Protein AF-A0A822XNV3-F1 (afdb_monomer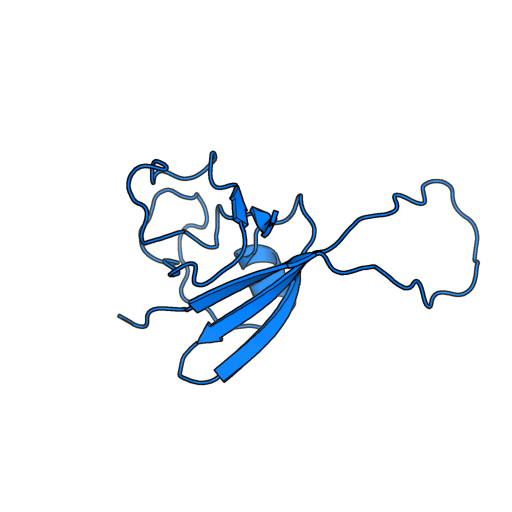_lite)

Secondary structure (DSSP, 8-state):
---EEEEEEE------------S-------EEEEEEETTEEEEEEE-TTS-HHHHHHHTT-----SS-SS-SSSSEEEEEES-EE-TTSSS-TT-TT-EEGGG-EE-

pLDDT: mean 83.67, std 15.58, range [45.75, 96.94]

Organism: Nelumbo nucifera (NCBI:txid4432)

Radius of gyration: 14.73 Å; chains: 1; bounding box: 34×28×43 Å

Sequence (107 aa):
MAMLHLSTSPALAQSTDPPIALPSASSHTSYKVTIVHDGRATTIDVDPNETILAKALDSSLIVPHDYKLGVCMMCPVRLVSGEVDQSEGMLSDNVVVYRLLCASYPR

Foldseek 3Di:
DWAKEKAKDWDPDDDPDDDDDDDDPPVFTWIFMWIATPNDIDTFTHTQPGFQVVRCVVVVHDAFDDPLQLEDPRQKYFYPYADWDQVRHPDDVVVVGIDGSSRTGGD

Structure (mmCIF, N/CA/C/O backbone):
data_AF-A0A822XNV3-F1
#
_entry.id   AF-A0A822XNV3-F1
#
loop_
_atom_site.group_PDB
_atom_site.id
_atom_site.type_symbol
_atom_site.label_atom_id
_atom_site.label_alt_id
_atom_site.label_comp_id
_atom_site.label_asym_id
_atom_site.label_entity_id
_atom_site.label_seq_id
_atom_site.pdbx_PDB_ins_code
_atom_site.Cartn_x
_atom_site.Cartn_y
_atom_site.Cartn_z
_atom_site.occupancy
_atom_site.B_iso_or_equiv
_atom_site.auth_seq_id
_atom_site.auth_comp_id
_atom_site.auth_asym_id
_atom_site.auth_atom_id
_atom_site.pdbx_PDB_model_num
ATOM 1 N N . MET A 1 1 ? 13.508 -9.679 -9.946 1.00 49.62 1 MET A N 1
ATOM 2 C CA . MET A 1 1 ? 12.839 -8.454 -9.463 1.00 49.62 1 MET A CA 1
ATOM 3 C C . MET A 1 1 ? 11.381 -8.832 -9.238 1.00 49.62 1 MET A C 1
ATOM 5 O O . MET A 1 1 ? 10.635 -8.910 -10.205 1.00 49.62 1 MET A O 1
ATOM 9 N N . ALA A 1 2 ? 11.023 -9.259 -8.024 1.00 53.31 2 ALA A N 1
ATOM 10 C CA . ALA A 1 2 ? 9.659 -9.691 -7.718 1.00 53.31 2 ALA A CA 1
ATOM 11 C C . ALA A 1 2 ? 8.779 -8.441 -7.615 1.00 53.31 2 ALA A C 1
ATOM 13 O O . ALA A 1 2 ? 9.039 -7.569 -6.789 1.00 53.31 2 ALA A O 1
ATOM 14 N N . MET A 1 3 ? 7.809 -8.304 -8.517 1.00 63.41 3 MET A N 1
ATOM 15 C CA . MET A 1 3 ? 6.868 -7.188 -8.490 1.00 63.41 3 MET A CA 1
ATOM 16 C C . MET A 1 3 ? 5.683 -7.578 -7.617 1.00 63.41 3 MET A C 1
ATOM 18 O O . MET A 1 3 ? 5.017 -8.575 -7.887 1.00 63.41 3 MET A O 1
ATOM 22 N N . LEU A 1 4 ? 5.436 -6.792 -6.573 1.00 79.56 4 LEU A N 1
ATOM 23 C CA . LEU A 1 4 ? 4.254 -6.948 -5.737 1.00 79.56 4 LEU A CA 1
ATOM 24 C C . LEU A 1 4 ? 3.059 -6.258 -6.382 1.00 79.56 4 LEU A C 1
ATOM 26 O O . LEU A 1 4 ? 3.212 -5.220 -7.030 1.00 79.56 4 LEU A O 1
ATOM 30 N N . HIS A 1 5 ? 1.869 -6.809 -6.171 1.00 87.06 5 HIS A N 1
ATOM 31 C CA . HIS A 1 5 ? 0.617 -6.155 -6.539 1.00 87.06 5 HIS A CA 1
ATOM 32 C C . HIS A 1 5 ? -0.100 -5.647 -5.293 1.00 87.06 5 HIS A C 1
ATOM 34 O O . HIS A 1 5 ? -0.113 -6.335 -4.271 1.00 87.06 5 HIS A O 1
ATOM 40 N N . LEU A 1 6 ? -0.701 -4.463 -5.404 1.00 87.19 6 LEU A N 1
ATOM 41 C CA . LEU A 1 6 ? -1.403 -3.790 -4.317 1.00 87.19 6 LEU A CA 1
ATOM 42 C C . LEU A 1 6 ? -2.841 -3.460 -4.704 1.00 87.19 6 LEU A C 1
ATOM 44 O O . LEU A 1 6 ? -3.072 -2.879 -5.764 1.00 87.19 6 LEU A O 1
ATOM 48 N N . SER A 1 7 ? -3.787 -3.772 -3.825 1.00 87.56 7 SER A N 1
ATOM 49 C CA . SER A 1 7 ? -5.149 -3.240 -3.895 1.00 87.56 7 SER A CA 1
ATOM 50 C C . SER A 1 7 ? -5.562 -2.652 -2.554 1.00 87.56 7 SER A C 1
ATOM 52 O O . SER A 1 7 ? -5.429 -3.339 -1.537 1.00 87.56 7 SER A O 1
ATOM 54 N N . THR A 1 8 ? -6.106 -1.438 -2.555 1.00 88.12 8 THR A N 1
ATOM 55 C CA . THR A 1 8 ? -6.671 -0.787 -1.364 1.00 88.12 8 THR A CA 1
ATOM 56 C C . THR A 1 8 ? -8.190 -0.657 -1.492 1.00 88.12 8 THR A C 1
ATOM 58 O O . THR A 1 8 ? -8.737 -0.469 -2.582 1.00 88.12 8 THR A O 1
ATOM 61 N N . SER A 1 9 ? -8.909 -0.850 -0.388 1.00 87.31 9 SER A N 1
ATOM 62 C CA . SER A 1 9 ? -10.356 -0.626 -0.306 1.00 87.31 9 SER A CA 1
ATOM 63 C C . SER A 1 9 ? -10.739 -0.215 1.116 1.00 87.31 9 SER A C 1
ATOM 65 O O . SER A 1 9 ? -10.162 -0.747 2.067 1.00 87.31 9 SER A O 1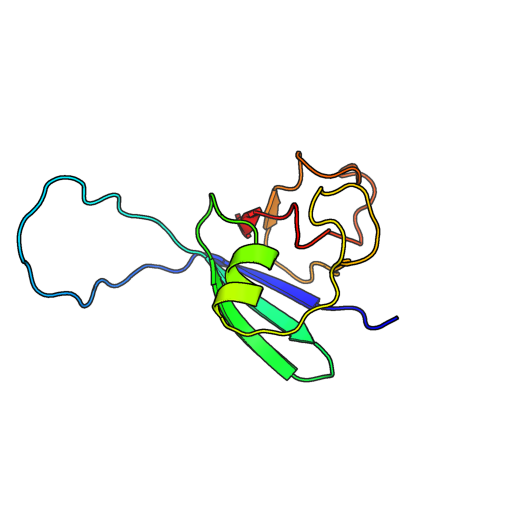
ATOM 67 N N . PRO A 1 10 ? -11.704 0.699 1.297 1.00 82.81 10 PRO A N 1
ATOM 68 C CA . PRO A 1 10 ? -12.117 1.138 2.625 1.00 82.81 10 PRO A CA 1
ATOM 69 C C . PRO A 1 10 ? -12.724 -0.028 3.413 1.00 82.81 10 PRO A C 1
ATOM 71 O O . PRO A 1 10 ? -13.581 -0.757 2.905 1.00 82.81 10 PRO A O 1
ATOM 74 N N . ALA A 1 11 ? -12.286 -0.215 4.658 1.00 74.19 11 ALA A N 1
ATOM 75 C CA . ALA A 1 11 ? -12.888 -1.170 5.574 1.00 74.19 11 ALA A CA 1
ATOM 76 C C . ALA A 1 11 ? -13.902 -0.439 6.464 1.00 74.19 11 ALA A C 1
ATOM 78 O O . ALA A 1 11 ? -13.557 0.456 7.232 1.00 74.19 11 ALA A O 1
ATOM 79 N N . LEU A 1 12 ? -15.175 -0.832 6.389 1.00 60.56 12 LEU A N 1
ATOM 80 C CA . LEU A 1 12 ? -16.157 -0.455 7.405 1.00 60.56 12 LEU A CA 1
ATOM 81 C C . LEU A 1 12 ? -15.806 -1.201 8.699 1.00 60.56 12 LEU A C 1
ATOM 83 O O . LEU A 1 12 ? -16.050 -2.402 8.808 1.00 60.56 12 LEU A O 1
ATOM 87 N N . ALA A 1 13 ? -15.200 -0.504 9.660 1.00 55.22 13 ALA A N 1
ATOM 88 C CA . ALA A 1 13 ? -14.861 -1.070 10.959 1.00 55.22 13 ALA A CA 1
ATOM 89 C C . ALA A 1 13 ? -16.142 -1.443 11.732 1.00 55.22 13 ALA A C 1
ATOM 91 O O . ALA A 1 13 ? -16.924 -0.576 12.120 1.00 55.22 13 ALA A O 1
ATOM 92 N N . GLN A 1 14 ? -16.361 -2.738 11.968 1.00 45.75 14 GLN A N 1
ATOM 93 C CA . GLN A 1 14 ? -17.312 -3.227 12.968 1.00 45.75 14 GLN A CA 1
ATOM 94 C C . GLN A 1 14 ? -16.527 -3.475 14.261 1.00 45.75 14 GLN A C 1
ATOM 96 O O . GLN A 1 14 ? -15.673 -4.356 14.300 1.00 45.75 14 GLN A O 1
ATOM 101 N N . SER A 1 15 ? -16.774 -2.674 15.302 1.00 54.12 15 SER A N 1
ATOM 102 C CA . SER A 1 15 ? -16.091 -2.816 16.593 1.00 54.12 15 SER A CA 1
ATOM 103 C C . SER A 1 15 ? -16.618 -4.036 17.357 1.00 54.12 15 SER A C 1
ATOM 105 O O . SER A 1 15 ? -17.815 -4.103 17.640 1.00 54.12 15 SER A O 1
ATOM 107 N N . THR A 1 16 ? -15.744 -4.965 17.744 1.00 54.97 16 THR A N 1
ATOM 108 C CA . THR A 1 16 ? -16.082 -6.117 18.605 1.00 54.97 16 THR A CA 1
ATOM 109 C C . THR A 1 16 ? -15.390 -6.077 19.971 1.00 54.97 16 THR A C 1
ATOM 111 O O . THR A 1 16 ? -15.094 -7.132 20.523 1.00 54.97 16 THR A O 1
ATOM 114 N N . ASP A 1 17 ? -15.156 -4.896 20.550 1.00 56.88 17 ASP A N 1
ATOM 115 C CA . ASP A 1 17 ? -14.614 -4.777 21.913 1.00 56.88 17 ASP A CA 1
ATOM 116 C C . ASP A 1 17 ? -15.695 -4.394 22.948 1.00 56.88 17 ASP A C 1
ATOM 118 O O . ASP A 1 17 ? -16.483 -3.474 22.702 1.00 56.88 17 ASP A O 1
ATOM 122 N N . PRO A 1 18 ? -15.765 -5.074 24.114 1.00 53.62 18 PRO A N 1
ATOM 123 C CA . PRO A 1 18 ? -16.652 -4.702 25.215 1.00 53.62 18 PRO A CA 1
ATOM 124 C C . PRO A 1 18 ? -16.151 -3.434 25.941 1.00 53.62 18 PRO A C 1
ATOM 126 O O . PRO A 1 18 ? -14.947 -3.179 25.989 1.00 53.62 18 PRO A O 1
ATOM 129 N N . PRO A 1 19 ? -17.044 -2.626 26.545 1.00 58.03 19 PRO A N 1
ATOM 130 C CA . PRO A 1 19 ? -16.687 -1.291 27.008 1.00 58.03 19 PRO A CA 1
ATOM 131 C C . PRO A 1 19 ? -15.971 -1.336 28.365 1.00 58.03 19 PRO A C 1
ATOM 133 O O . PRO A 1 19 ? -16.590 -1.599 29.396 1.00 58.03 19 PRO A O 1
ATOM 136 N N . ILE A 1 20 ? -14.681 -0.993 28.383 1.00 53.97 20 ILE A N 1
ATOM 137 C CA . ILE A 1 20 ? -13.985 -0.512 29.586 1.00 53.97 20 ILE A CA 1
ATOM 138 C C . ILE A 1 20 ? -13.440 0.887 29.266 1.00 53.97 20 ILE A C 1
ATOM 140 O O . ILE A 1 20 ? -12.736 1.091 28.283 1.00 53.97 20 ILE A O 1
ATOM 144 N N . ALA A 1 21 ? -13.867 1.871 30.055 1.00 56.72 21 ALA A N 1
ATOM 145 C CA . ALA A 1 21 ? -13.788 3.301 29.764 1.00 56.72 21 ALA A CA 1
ATOM 146 C C . ALA A 1 21 ? -12.363 3.897 29.713 1.00 56.72 21 ALA A C 1
ATOM 148 O O . ALA A 1 21 ? -11.581 3.669 30.631 1.00 56.72 21 ALA A O 1
ATOM 149 N N . LEU A 1 22 ? -12.102 4.758 28.710 1.00 48.06 22 LEU A N 1
ATOM 150 C CA . LEU A 1 22 ? -11.190 5.927 28.705 1.00 48.06 22 LEU A CA 1
ATOM 151 C C . LEU A 1 22 ? -11.486 6.818 27.463 1.00 48.06 22 LEU A C 1
ATOM 153 O O . LEU A 1 22 ? -11.990 6.308 26.460 1.00 48.06 22 LEU A O 1
ATOM 157 N N . PRO A 1 23 ? -11.237 8.146 27.502 1.00 57.75 23 PRO A N 1
ATOM 158 C CA . PRO A 1 23 ? -11.719 9.081 26.491 1.00 57.75 23 PRO A CA 1
ATOM 159 C C . PRO A 1 23 ? -10.721 9.218 25.337 1.00 57.75 23 PRO A C 1
ATOM 161 O O . PRO A 1 23 ? -9.707 9.895 25.475 1.00 57.75 23 PRO A O 1
ATOM 164 N N . SER A 1 24 ? -11.023 8.584 24.205 1.00 46.34 24 SER A N 1
ATOM 165 C CA . SER A 1 24 ? -10.786 9.068 22.829 1.00 46.34 24 SER A CA 1
ATOM 166 C C . SER A 1 24 ? -11.117 7.927 21.872 1.00 46.34 24 SER A C 1
ATOM 168 O O . SER A 1 24 ? -10.235 7.244 21.364 1.00 46.34 24 SER A O 1
ATOM 170 N N . ALA A 1 25 ? -12.407 7.684 21.650 1.00 50.69 25 ALA A N 1
ATOM 171 C CA . ALA A 1 25 ? -12.835 6.829 20.552 1.00 50.69 25 ALA A CA 1
ATOM 172 C C . ALA A 1 25 ? -12.652 7.609 19.240 1.00 50.69 25 ALA A C 1
ATOM 174 O O . ALA A 1 25 ? -13.588 8.223 18.731 1.00 50.69 25 ALA A O 1
ATOM 175 N N . SER A 1 26 ? -11.430 7.640 18.710 1.00 50.59 26 SER A N 1
ATOM 176 C CA . SER A 1 26 ? -11.213 7.958 17.303 1.00 50.59 26 SER A CA 1
ATOM 177 C C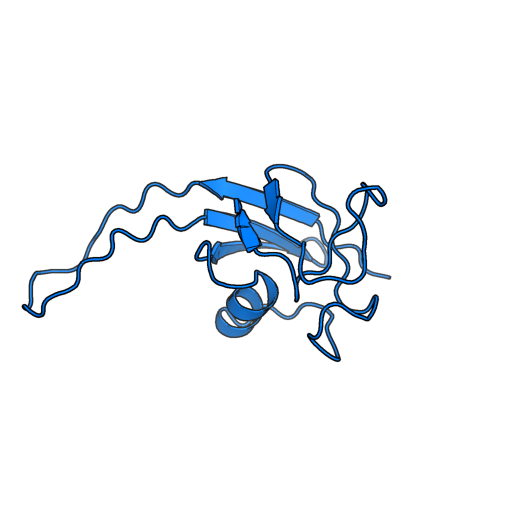 . SER A 1 26 ? -11.765 6.786 16.500 1.00 50.59 26 SER A C 1
ATOM 179 O O . SER A 1 26 ? -11.204 5.693 16.514 1.00 50.59 26 SER A O 1
ATOM 181 N N . SER A 1 27 ? -12.894 6.999 15.823 1.00 53.12 27 SER A N 1
ATOM 182 C CA . SER A 1 27 ? -13.424 6.093 14.805 1.00 53.12 27 SER A CA 1
ATOM 183 C C . SER A 1 27 ? -12.428 6.036 13.646 1.00 53.12 27 SER A C 1
ATOM 185 O O . SER A 1 27 ? -12.559 6.767 12.662 1.00 53.12 27 SER A O 1
ATOM 187 N N . HIS A 1 28 ? -11.362 5.259 13.800 1.00 65.38 28 HIS A N 1
ATOM 188 C CA . HIS A 1 28 ? -10.320 5.187 12.793 1.00 65.38 28 HIS A CA 1
ATOM 189 C C . HIS A 1 28 ? -10.824 4.285 11.664 1.00 65.38 28 HIS A C 1
ATOM 191 O O . HIS A 1 28 ? -11.080 3.098 11.855 1.00 65.38 28 HIS A O 1
ATOM 197 N N . THR A 1 29 ? -11.071 4.887 10.500 1.00 79.56 29 THR A N 1
ATOM 198 C CA . THR A 1 29 ? -11.382 4.144 9.276 1.00 79.56 29 THR A CA 1
ATOM 199 C C . THR A 1 29 ? -10.094 3.482 8.831 1.00 79.56 29 THR A C 1
ATOM 201 O O . THR A 1 29 ? -9.170 4.196 8.468 1.00 79.56 29 THR A O 1
ATOM 204 N N . SER A 1 30 ? -10.016 2.157 8.878 1.00 89.88 30 SER A N 1
ATOM 205 C CA . SER A 1 30 ? -8.901 1.412 8.301 1.00 89.88 30 SER A CA 1
ATOM 206 C C . SER A 1 30 ? -9.209 1.019 6.855 1.00 89.88 30 SER A C 1
ATOM 208 O O . SER A 1 30 ? -10.358 1.030 6.404 1.00 89.88 30 SER A O 1
ATOM 210 N N . TYR A 1 31 ? -8.170 0.670 6.107 1.00 94.31 31 TYR A N 1
ATOM 211 C CA . TYR A 1 31 ? -8.273 0.191 4.735 1.00 94.31 31 TYR A CA 1
ATOM 212 C C . TYR A 1 31 ? -7.837 -1.261 4.672 1.00 94.31 31 TYR A C 1
ATOM 214 O O . TYR A 1 31 ? -6.780 -1.631 5.181 1.00 94.31 31 TYR A O 1
ATOM 222 N N . LYS A 1 32 ? -8.623 -2.083 3.979 1.00 95.12 32 LYS A N 1
ATOM 223 C CA . LYS A 1 32 ? -8.194 -3.420 3.585 1.00 95.12 32 LYS A CA 1
ATOM 224 C C . LYS A 1 32 ? -7.197 -3.289 2.455 1.00 95.12 32 LYS A C 1
ATOM 226 O O . LYS A 1 32 ? -7.536 -2.858 1.351 1.00 95.12 32 LYS A O 1
ATOM 231 N N . VAL A 1 33 ? -5.969 -3.692 2.736 1.00 95.88 33 VAL A N 1
ATOM 232 C CA . VAL A 1 33 ? -4.868 -3.662 1.788 1.00 95.88 33 VAL A CA 1
ATOM 233 C C . VAL A 1 33 ? -4.452 -5.088 1.488 1.00 95.88 33 VAL A C 1
ATOM 235 O O . VAL A 1 33 ? -4.028 -5.817 2.380 1.00 95.88 33 VAL A O 1
ATOM 238 N N . THR A 1 34 ? -4.582 -5.502 0.229 1.00 95.88 34 THR A N 1
ATOM 239 C CA . THR A 1 34 ? -4.120 -6.822 -0.218 1.00 95.88 34 THR A CA 1
ATOM 240 C C . THR A 1 34 ? -2.809 -6.681 -0.967 1.00 95.88 34 THR A C 1
ATOM 242 O O . THR A 1 34 ? -2.717 -5.937 -1.944 1.00 95.88 34 THR A O 1
ATOM 245 N N . ILE A 1 35 ? -1.805 -7.415 -0.495 1.00 94.81 35 ILE A N 1
ATOM 246 C CA . ILE A 1 35 ? -0.462 -7.477 -1.056 1.00 94.81 35 ILE A CA 1
ATOM 247 C C . ILE A 1 35 ? -0.273 -8.870 -1.650 1.00 94.81 35 ILE A C 1
ATOM 249 O O . ILE A 1 35 ? -0.428 -9.872 -0.950 1.00 94.81 35 ILE A O 1
ATOM 253 N N . VAL A 1 36 ? 0.073 -8.938 -2.935 1.00 93.31 36 VAL A N 1
ATOM 254 C CA . VAL A 1 36 ? 0.444 -10.195 -3.598 1.00 93.31 36 VAL A CA 1
ATOM 255 C C . VAL A 1 36 ? 1.958 -10.250 -3.753 1.00 93.31 36 VAL A C 1
ATOM 257 O O . VAL A 1 36 ? 2.532 -9.407 -4.441 1.00 93.31 36 VAL A O 1
ATOM 260 N N . HIS A 1 37 ? 2.590 -11.245 -3.132 1.00 88.38 37 HIS A N 1
ATOM 261 C CA . HIS A 1 37 ? 4.030 -11.506 -3.192 1.00 88.38 37 HIS A CA 1
ATOM 262 C C . HIS A 1 37 ? 4.271 -12.997 -3.433 1.00 88.38 37 HIS A C 1
ATOM 264 O O . HIS A 1 37 ? 3.645 -13.820 -2.769 1.00 88.38 37 HIS A O 1
ATOM 270 N N . ASP A 1 38 ? 5.146 -13.357 -4.376 1.00 87.31 38 ASP A N 1
ATOM 271 C CA . ASP A 1 38 ? 5.491 -14.755 -4.689 1.00 87.31 38 ASP A CA 1
ATOM 272 C C . ASP A 1 38 ? 4.267 -15.677 -4.885 1.00 87.31 38 ASP A C 1
ATOM 274 O O . ASP A 1 38 ? 4.226 -16.820 -4.436 1.00 87.31 38 ASP A O 1
ATOM 278 N N . GLY A 1 39 ? 3.221 -15.155 -5.538 1.00 86.62 39 GLY A N 1
ATOM 279 C CA . GLY A 1 39 ? 1.970 -15.882 -5.792 1.00 86.62 39 GLY A CA 1
ATOM 280 C C . GLY A 1 39 ? 1.034 -16.012 -4.584 1.00 86.62 39 GLY A C 1
ATOM 281 O O . GLY A 1 39 ? -0.051 -16.576 -4.720 1.00 86.62 39 GLY A O 1
ATOM 282 N N . ARG A 1 40 ? 1.402 -15.467 -3.419 1.00 89.44 40 ARG A N 1
ATOM 283 C CA . ARG A 1 40 ? 0.574 -15.453 -2.210 1.00 89.44 40 ARG A CA 1
ATOM 284 C C . ARG A 1 40 ? -0.058 -14.081 -1.999 1.00 89.44 40 ARG A C 1
ATOM 286 O O . ARG A 1 40 ? 0.643 -13.075 -1.954 1.00 89.44 40 ARG A O 1
ATOM 293 N N . ALA A 1 41 ? -1.376 -14.057 -1.829 1.00 92.62 41 ALA A N 1
ATOM 294 C CA . ALA A 1 41 ? -2.114 -12.870 -1.414 1.00 92.62 41 ALA A CA 1
ATOM 295 C C . ALA A 1 41 ? -2.247 -12.831 0.116 1.00 92.62 41 ALA A C 1
ATOM 297 O O . ALA A 1 41 ? -2.668 -13.816 0.727 1.00 92.62 41 ALA A O 1
ATOM 298 N N . THR A 1 42 ? -1.919 -11.690 0.714 1.00 94.06 42 THR A N 1
ATOM 299 C CA . THR A 1 42 ? -2.105 -11.414 2.143 1.00 94.06 42 THR A CA 1
ATOM 300 C C . THR A 1 42 ? -2.858 -10.100 2.293 1.00 94.06 42 THR A C 1
ATOM 302 O O . THR A 1 42 ? -2.453 -9.096 1.710 1.00 94.06 42 THR A O 1
ATOM 305 N N . THR A 1 43 ? -3.936 -10.098 3.075 1.00 95.31 43 THR A N 1
ATOM 306 C CA . THR A 1 43 ? -4.720 -8.893 3.372 1.00 95.31 43 THR A CA 1
ATOM 307 C C . THR A 1 43 ? -4.438 -8.428 4.794 1.00 95.31 43 THR A C 1
ATOM 309 O O . THR A 1 43 ? -4.484 -9.231 5.724 1.00 95.31 43 THR A O 1
ATOM 312 N N . ILE A 1 44 ? -4.161 -7.138 4.947 1.00 94.50 44 ILE A N 1
ATOM 313 C CA . ILE A 1 44 ? -3.903 -6.461 6.220 1.00 94.50 44 ILE A CA 1
ATOM 314 C C . ILE A 1 44 ? -4.816 -5.232 6.331 1.00 94.50 44 ILE A C 1
ATOM 316 O O . ILE A 1 44 ? -5.146 -4.621 5.313 1.00 94.50 44 ILE A O 1
ATOM 320 N N . ASP A 1 45 ? -5.240 -4.881 7.545 1.00 95.00 45 ASP A N 1
ATOM 321 C CA . ASP A 1 45 ? -6.013 -3.659 7.803 1.00 95.00 45 ASP A CA 1
ATOM 322 C C . ASP A 1 45 ? -5.039 -2.529 8.181 1.00 95.00 45 ASP A C 1
ATOM 324 O O . ASP A 1 45 ? -4.385 -2.598 9.222 1.00 95.00 45 ASP A O 1
ATOM 328 N N . VAL A 1 46 ? -4.903 -1.523 7.314 1.00 94.69 46 VAL A N 1
ATOM 329 C CA . VAL A 1 46 ? -3.915 -0.436 7.427 1.00 94.69 46 VAL A CA 1
ATOM 330 C C . VAL A 1 46 ? -4.616 0.871 7.761 1.00 94.69 46 VAL A C 1
ATOM 332 O O . VAL A 1 46 ? -5.611 1.228 7.127 1.00 94.69 46 VAL A O 1
ATOM 335 N N . ASP A 1 47 ? -4.092 1.599 8.738 1.00 94.25 47 ASP A N 1
ATOM 336 C CA . ASP A 1 47 ? -4.608 2.914 9.098 1.00 94.25 47 ASP A CA 1
ATOM 337 C C . ASP A 1 47 ? -4.224 3.989 8.055 1.00 94.25 47 ASP A C 1
ATOM 339 O O . ASP A 1 47 ? -3.139 3.930 7.480 1.00 94.25 47 ASP A O 1
ATOM 343 N N . PRO A 1 48 ? -5.057 5.025 7.822 1.00 93.12 48 PRO A N 1
ATOM 344 C CA . PRO A 1 48 ? -4.793 6.092 6.844 1.00 93.12 48 PRO A CA 1
ATOM 345 C C . PRO A 1 48 ? -3.505 6.871 7.118 1.00 93.12 48 PRO A C 1
ATOM 347 O O . PRO A 1 48 ? -2.946 7.480 6.210 1.00 93.12 48 PRO A O 1
ATOM 350 N N . ASN A 1 49 ? -3.062 6.866 8.376 1.00 93.56 49 ASN A N 1
ATOM 351 C CA . ASN A 1 49 ? -1.877 7.573 8.855 1.00 93.56 49 ASN A CA 1
ATOM 352 C C . ASN A 1 49 ? -0.675 6.630 9.049 1.00 93.56 49 ASN A C 1
ATOM 354 O O . ASN A 1 49 ? 0.331 7.028 9.632 1.00 93.56 49 ASN A O 1
ATOM 358 N N . GLU A 1 50 ? -0.776 5.381 8.592 1.00 95.12 50 GLU A N 1
ATOM 359 C CA . GLU A 1 50 ? 0.273 4.370 8.680 1.00 95.12 50 GLU A CA 1
ATOM 360 C C . GLU A 1 50 ? 0.732 3.963 7.273 1.00 95.12 50 GLU A C 1
ATOM 362 O O . GLU A 1 50 ? -0.072 3.820 6.349 1.00 95.12 50 GLU A O 1
ATOM 367 N N . THR A 1 51 ? 2.040 3.758 7.092 1.00 96.62 51 THR A N 1
ATOM 368 C CA . THR A 1 51 ? 2.548 3.250 5.811 1.00 96.62 51 THR A CA 1
ATOM 369 C C . THR A 1 51 ? 2.207 1.774 5.646 1.00 96.62 51 THR A C 1
ATOM 371 O O . THR A 1 51 ? 2.283 0.980 6.587 1.00 96.62 51 THR A O 1
ATOM 374 N N . ILE A 1 52 ? 1.925 1.366 4.411 1.00 96.69 52 ILE A N 1
ATOM 375 C CA . ILE A 1 52 ? 1.628 -0.036 4.099 1.00 96.69 52 ILE A CA 1
ATOM 376 C C . ILE A 1 52 ? 2.820 -0.946 4.449 1.00 96.69 52 ILE A C 1
ATOM 378 O O . ILE A 1 52 ? 2.612 -2.074 4.894 1.00 96.69 52 ILE A O 1
ATOM 382 N N . LEU A 1 53 ? 4.069 -0.472 4.299 1.00 96.94 53 LEU A N 1
ATOM 383 C CA . LEU A 1 53 ? 5.244 -1.244 4.719 1.00 96.94 53 LEU A CA 1
ATOM 384 C C . LEU A 1 53 ? 5.278 -1.473 6.232 1.00 96.94 53 LEU A C 1
ATOM 386 O O . LEU A 1 53 ? 5.570 -2.593 6.642 1.00 96.94 53 LEU A O 1
ATOM 390 N N . ALA A 1 54 ? 5.014 -0.447 7.048 1.00 96.75 54 ALA A N 1
ATOM 391 C CA . ALA A 1 54 ? 5.019 -0.593 8.504 1.00 96.75 54 ALA A CA 1
ATOM 392 C C . ALA A 1 54 ? 4.015 -1.671 8.933 1.00 96.75 54 ALA A C 1
ATOM 394 O O . ALA A 1 54 ? 4.414 -2.670 9.535 1.00 96.75 54 ALA A O 1
ATOM 395 N N . LYS A 1 55 ? 2.766 -1.566 8.459 1.00 96.75 55 LYS A N 1
ATOM 396 C CA . LYS A 1 55 ? 1.731 -2.543 8.798 1.00 96.75 55 LYS A CA 1
ATOM 397 C C . LYS A 1 55 ? 2.027 -3.953 8.289 1.00 96.75 55 LYS A C 1
ATOM 399 O O . LYS A 1 55 ? 1.700 -4.942 8.951 1.00 96.75 55 LYS A O 1
ATOM 404 N N . ALA A 1 56 ? 2.639 -4.067 7.108 1.00 95.00 56 ALA A N 1
ATOM 405 C CA . ALA A 1 56 ? 3.058 -5.351 6.555 1.00 95.00 56 ALA A CA 1
ATOM 406 C C . ALA A 1 56 ? 4.089 -6.040 7.462 1.00 95.00 56 ALA A C 1
ATOM 408 O O . ALA A 1 56 ? 3.934 -7.225 7.759 1.00 95.00 56 ALA A O 1
ATOM 409 N N . LEU A 1 57 ? 5.096 -5.304 7.944 1.00 94.94 57 LEU A N 1
ATOM 410 C CA . LEU A 1 57 ? 6.122 -5.845 8.840 1.00 94.94 57 LEU A CA 1
ATOM 411 C C . LEU A 1 57 ? 5.548 -6.236 10.206 1.00 94.94 57 LEU A C 1
ATOM 413 O O . LEU A 1 57 ? 5.862 -7.321 10.694 1.00 94.94 57 LEU A O 1
ATOM 417 N N . ASP A 1 58 ? 4.654 -5.421 10.769 1.00 95.62 58 ASP A N 1
ATOM 418 C CA . ASP A 1 58 ? 3.957 -5.733 12.025 1.00 95.62 58 ASP A CA 1
ATOM 419 C C . ASP A 1 58 ? 3.079 -6.986 11.895 1.00 95.62 58 ASP A C 1
ATOM 421 O O . ASP A 1 58 ? 2.966 -7.792 12.817 1.00 95.62 58 ASP A O 1
ATOM 425 N N . SER A 1 59 ? 2.530 -7.216 10.699 1.00 92.75 59 SER A N 1
ATOM 426 C CA . SER A 1 59 ? 1.786 -8.434 10.349 1.00 92.75 59 SER A CA 1
ATOM 427 C C . SER A 1 59 ? 2.696 -9.613 9.971 1.00 92.75 59 SER A C 1
ATOM 429 O O . SER A 1 59 ? 2.219 -10.622 9.450 1.00 92.75 59 SER A O 1
ATOM 431 N N . SER A 1 60 ? 4.010 -9.500 10.207 1.00 93.19 60 SER A N 1
ATOM 432 C CA . SER A 1 60 ? 5.030 -10.501 9.862 1.00 93.19 60 SER A CA 1
ATOM 433 C C . SER A 1 60 ? 5.100 -10.850 8.366 1.00 93.19 60 SER A C 1
ATOM 435 O O . SER A 1 60 ? 5.581 -11.924 7.990 1.00 93.19 60 SER A O 1
ATOM 437 N N . LEU A 1 61 ? 4.631 -9.958 7.485 1.00 91.38 61 LEU A N 1
ATOM 438 C CA . LEU A 1 61 ? 4.753 -10.119 6.042 1.00 91.38 61 LEU A CA 1
ATOM 439 C C . LEU A 1 61 ? 6.158 -9.709 5.596 1.00 91.38 61 LEU A C 1
ATOM 441 O O . LEU A 1 61 ? 6.587 -8.568 5.759 1.00 91.38 61 LEU A O 1
ATOM 445 N N . ILE A 1 62 ? 6.866 -10.647 4.975 1.00 90.12 62 ILE A N 1
ATOM 446 C CA . ILE A 1 62 ? 8.195 -10.397 4.425 1.00 90.12 62 ILE A CA 1
ATOM 447 C C . ILE A 1 62 ? 8.031 -9.825 3.018 1.00 90.12 62 ILE A C 1
ATOM 449 O O . ILE A 1 62 ? 7.688 -10.543 2.079 1.00 90.12 62 ILE A O 1
ATOM 453 N N . VAL A 1 63 ? 8.290 -8.527 2.886 1.00 90.56 63 VAL A N 1
ATOM 454 C CA . VAL A 1 63 ? 8.361 -7.821 1.602 1.00 90.56 63 VAL A CA 1
ATOM 455 C C . VAL A 1 63 ? 9.749 -7.198 1.426 1.00 90.56 63 VAL A C 1
ATOM 457 O O . VAL A 1 63 ? 10.364 -6.813 2.426 1.00 90.56 63 VAL A O 1
ATOM 460 N N . PRO A 1 64 ? 10.263 -7.070 0.191 1.00 91.12 64 PRO A N 1
ATOM 461 C CA . PRO A 1 64 ? 11.525 -6.385 -0.076 1.00 91.12 64 PRO A CA 1
ATOM 462 C C . PRO A 1 64 ? 11.519 -4.950 0.469 1.00 91.12 64 PRO A C 1
ATOM 464 O O . PRO A 1 64 ? 10.582 -4.189 0.220 1.00 91.12 64 PRO A O 1
ATOM 467 N N . HIS A 1 65 ? 12.549 -4.585 1.235 1.00 92.81 65 HIS A N 1
ATOM 468 C CA . HIS A 1 65 ? 12.752 -3.240 1.773 1.00 92.81 65 HIS A CA 1
ATOM 469 C C . HIS A 1 65 ? 14.204 -3.043 2.229 1.00 92.81 65 HIS A C 1
ATOM 471 O O . HIS A 1 65 ? 14.929 -4.016 2.416 1.00 92.81 65 HIS A O 1
ATOM 477 N N . ASP A 1 66 ? 14.613 -1.785 2.417 1.00 92.25 66 ASP A N 1
ATOM 478 C CA . ASP A 1 66 ? 15.955 -1.433 2.906 1.00 92.25 66 ASP A CA 1
ATOM 479 C C . ASP A 1 66 ? 15.901 -0.151 3.765 1.00 92.25 66 ASP A C 1
ATOM 481 O O . ASP A 1 66 ? 15.556 -0.216 4.943 1.00 92.25 66 ASP A O 1
ATOM 485 N N . TYR A 1 67 ? 16.084 1.032 3.163 1.00 91.19 67 TYR A N 1
ATOM 486 C CA . TYR A 1 67 ? 16.200 2.314 3.877 1.00 91.19 67 TYR A CA 1
ATOM 487 C C . TYR A 1 67 ? 14.904 2.851 4.504 1.00 91.19 67 TYR A C 1
ATOM 489 O O . TYR A 1 67 ? 14.972 3.603 5.466 1.00 91.19 67 TYR A O 1
ATOM 497 N N . LYS A 1 68 ? 13.726 2.497 3.970 1.00 94.31 68 LYS A N 1
ATOM 498 C CA . LYS A 1 68 ? 12.401 2.959 4.451 1.00 94.31 68 LYS A CA 1
ATOM 499 C C . LYS A 1 68 ? 12.202 4.488 4.497 1.00 94.31 68 LYS A C 1
ATOM 501 O O . LYS A 1 68 ? 11.384 4.973 5.262 1.00 94.31 68 LYS A O 1
ATOM 506 N N . LEU A 1 69 ? 12.927 5.239 3.667 1.00 94.81 69 LEU A N 1
ATOM 507 C CA . LEU A 1 69 ? 12.865 6.710 3.613 1.00 94.81 69 LEU A CA 1
ATOM 508 C C . LEU A 1 69 ? 12.170 7.251 2.352 1.00 94.81 69 LEU A C 1
ATOM 510 O O . LEU A 1 69 ? 12.306 8.423 2.037 1.00 94.81 69 LEU A O 1
ATOM 514 N N . GLY A 1 70 ? 11.527 6.401 1.547 1.00 93.00 70 GLY A N 1
ATOM 515 C CA . GLY A 1 70 ? 10.897 6.838 0.292 1.00 93.00 70 GLY A CA 1
ATOM 516 C C . GLY A 1 70 ? 11.868 7.248 -0.828 1.00 93.00 70 GLY A C 1
ATOM 517 O O . GLY A 1 70 ? 11.413 7.690 -1.876 1.00 93.00 70 GLY A O 1
ATOM 518 N N . VAL A 1 71 ? 13.185 7.076 -0.655 1.00 93.69 71 VAL A N 1
ATOM 519 C CA . VAL A 1 71 ? 14.234 7.548 -1.594 1.00 93.69 71 VAL A CA 1
ATOM 520 C C . VAL A 1 71 ? 14.973 6.442 -2.358 1.00 93.69 71 VAL A C 1
ATOM 522 O O . VAL A 1 71 ? 15.944 6.709 -3.059 1.00 93.69 71 VAL A O 1
ATOM 525 N N . CYS A 1 72 ? 14.555 5.182 -2.232 1.00 92.06 72 CYS A N 1
ATOM 526 C CA . CYS A 1 72 ? 15.166 4.053 -2.947 1.00 92.06 72 CYS A CA 1
ATOM 527 C C . CYS A 1 72 ? 14.112 3.203 -3.675 1.00 92.06 72 CYS A C 1
ATOM 529 O O . CYS A 1 72 ? 12.926 3.284 -3.369 1.00 92.0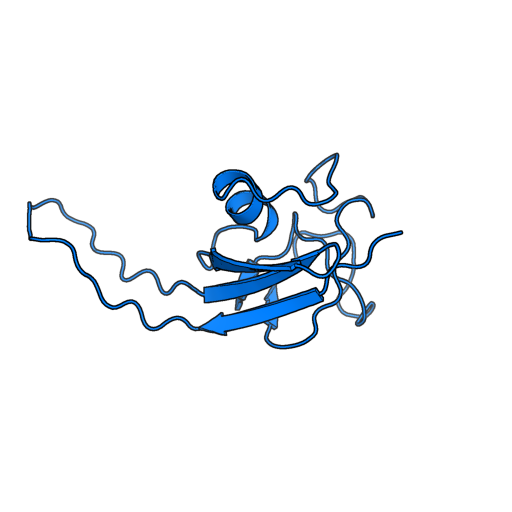6 72 CYS A O 1
ATOM 531 N N . MET A 1 73 ? 14.545 2.343 -4.604 1.00 90.69 73 MET A N 1
ATOM 532 C CA . MET A 1 73 ? 13.676 1.421 -5.361 1.00 90.69 73 MET A CA 1
ATOM 533 C C . MET A 1 73 ? 13.705 -0.015 -4.805 1.00 90.69 73 MET A C 1
ATOM 535 O O . MET A 1 73 ? 13.617 -0.977 -5.564 1.00 90.69 73 MET A O 1
ATOM 539 N N . MET A 1 74 ? 13.849 -0.170 -3.482 1.00 92.62 74 MET A N 1
ATOM 540 C CA . MET A 1 74 ? 13.937 -1.486 -2.821 1.00 92.62 74 MET A CA 1
ATOM 541 C C . MET A 1 74 ? 12.587 -2.068 -2.385 1.00 92.62 74 MET A C 1
ATOM 543 O O . MET A 1 74 ? 12.491 -3.274 -2.200 1.00 92.62 74 MET A O 1
ATOM 547 N N . CYS A 1 75 ? 11.543 -1.241 -2.247 1.00 93.56 75 CYS A N 1
ATOM 548 C CA . CYS A 1 75 ? 10.180 -1.685 -1.916 1.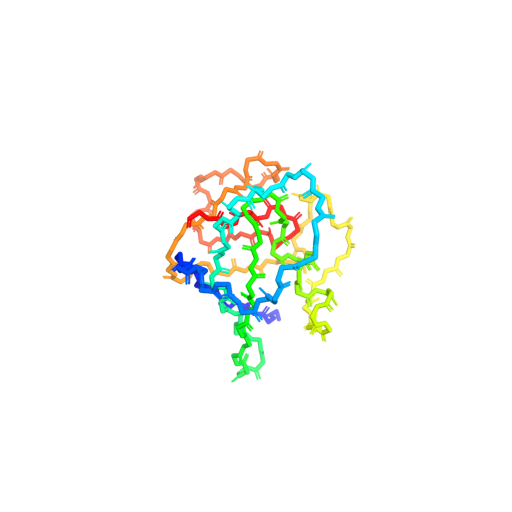00 93.56 75 CYS A CA 1
ATOM 549 C C . CYS A 1 75 ? 9.121 -1.312 -2.980 1.00 93.56 75 CYS A C 1
ATOM 551 O O . CYS A 1 75 ? 8.049 -0.810 -2.618 1.00 93.56 75 CYS A O 1
ATOM 553 N N . PRO A 1 76 ? 9.401 -1.490 -4.289 1.00 91.94 76 PRO A N 1
ATOM 554 C CA . PRO A 1 76 ? 8.470 -1.103 -5.332 1.00 91.94 76 PRO A CA 1
ATOM 555 C C . PRO A 1 76 ? 7.267 -2.050 -5.367 1.00 91.94 76 PRO A C 1
ATOM 557 O O . PRO A 1 76 ? 7.398 -3.270 -5.261 1.00 91.94 76 PRO A O 1
ATOM 560 N N . VAL A 1 77 ? 6.091 -1.480 -5.591 1.00 91.88 77 VAL A N 1
ATOM 561 C CA . VAL A 1 77 ? 4.831 -2.191 -5.772 1.00 91.88 77 VAL A CA 1
ATOM 562 C C . VAL A 1 77 ? 4.079 -1.605 -6.956 1.00 91.88 77 VAL A C 1
ATOM 564 O O . VAL A 1 77 ? 4.137 -0.403 -7.215 1.00 91.88 77 VAL A O 1
ATOM 567 N N . ARG A 1 78 ? 3.369 -2.458 -7.690 1.00 91.62 78 ARG A N 1
ATOM 568 C CA . ARG A 1 78 ? 2.418 -2.029 -8.710 1.00 91.62 78 ARG A CA 1
ATOM 569 C C . ARG A 1 78 ? 1.039 -1.907 -8.072 1.00 91.62 78 ARG A C 1
ATOM 571 O O . ARG A 1 78 ? 0.485 -2.901 -7.599 1.00 91.62 78 ARG A O 1
ATOM 578 N N . LEU A 1 79 ? 0.470 -0.706 -8.093 1.00 91.38 79 LEU A N 1
ATOM 579 C CA . LEU A 1 79 ? -0.915 -0.495 -7.680 1.00 91.38 79 LEU A CA 1
ATOM 580 C C . LEU A 1 79 ? -1.848 -1.066 -8.755 1.00 91.38 79 LEU A C 1
ATOM 582 O O . LEU A 1 79 ? -1.782 -0.680 -9.921 1.00 91.38 79 LEU A O 1
ATOM 586 N N . VAL A 1 80 ? -2.666 -2.043 -8.373 1.00 92.69 80 VAL A N 1
ATOM 587 C CA . VAL A 1 80 ? -3.655 -2.691 -9.245 1.00 92.69 80 VAL A CA 1
ATOM 588 C C . VAL A 1 80 ? -5.003 -1.991 -9.138 1.00 92.69 80 VAL A C 1
ATOM 590 O O . VAL A 1 80 ? -5.664 -1.812 -10.159 1.00 92.69 80 VAL A O 1
ATOM 593 N N . SER A 1 81 ? -5.406 -1.593 -7.931 1.00 91.88 81 SER A N 1
ATOM 594 C CA . SER A 1 81 ? -6.668 -0.891 -7.686 1.00 91.88 81 SER A CA 1
ATOM 595 C C . SER A 1 81 ? -6.647 -0.106 -6.373 1.00 91.88 81 SER A C 1
ATOM 597 O O . SER A 1 81 ? -5.874 -0.424 -5.470 1.00 91.88 81 SER A O 1
ATOM 599 N N . GLY A 1 82 ? -7.559 0.858 -6.253 1.00 91.88 82 GLY A N 1
ATOM 600 C CA . GLY A 1 82 ? -7.641 1.758 -5.104 1.00 91.88 82 GLY A CA 1
ATOM 601 C C . GLY A 1 82 ? -6.646 2.912 -5.204 1.00 91.88 82 GLY A C 1
ATOM 602 O O . GLY A 1 82 ? -6.037 3.119 -6.256 1.00 91.88 82 GLY A O 1
ATOM 603 N N . GLU A 1 83 ? -6.502 3.666 -4.120 1.00 92.31 83 GLU A N 1
ATOM 604 C CA . GLU A 1 83 ? -5.647 4.846 -4.059 1.00 92.31 83 GLU A CA 1
ATOM 605 C C . GLU A 1 83 ? -4.640 4.751 -2.908 1.00 92.31 83 GLU A C 1
ATOM 607 O O . GLU A 1 83 ? -4.858 4.078 -1.894 1.00 92.31 83 GLU A O 1
ATOM 612 N N . VAL A 1 84 ? -3.495 5.407 -3.105 1.00 93.00 84 VAL A N 1
ATOM 613 C CA . VAL A 1 84 ? -2.499 5.647 -2.061 1.00 93.00 84 VAL A CA 1
ATOM 614 C C . VAL A 1 84 ? -1.960 7.065 -2.192 1.00 93.00 84 VAL A C 1
ATOM 616 O O . VAL A 1 84 ? -1.728 7.540 -3.305 1.00 93.00 84 VAL A O 1
ATOM 619 N N . ASP A 1 85 ? -1.716 7.711 -1.059 1.00 93.38 85 ASP A N 1
ATOM 620 C CA . ASP A 1 85 ? -0.914 8.928 -0.975 1.00 93.38 85 ASP A CA 1
ATOM 621 C C . ASP A 1 85 ? 0.558 8.536 -0.818 1.00 93.38 85 ASP A C 1
ATOM 623 O O . ASP A 1 85 ? 0.901 7.709 0.027 1.00 93.38 85 ASP A O 1
ATOM 627 N N . GLN A 1 86 ? 1.413 9.104 -1.665 1.00 92.06 86 GLN A N 1
ATOM 628 C CA . GLN A 1 86 ? 2.857 8.899 -1.627 1.00 92.06 86 GLN A CA 1
ATOM 629 C C . GLN A 1 86 ? 3.638 10.202 -1.810 1.00 92.06 86 GLN A C 1
ATOM 631 O O . GLN A 1 86 ? 4.752 10.210 -2.337 1.00 92.06 86 GLN A O 1
ATOM 636 N N . SER A 1 87 ? 3.047 11.311 -1.376 1.00 92.00 87 SER A N 1
ATOM 637 C CA . SER A 1 87 ? 3.656 12.640 -1.444 1.00 92.00 87 SER A CA 1
ATOM 638 C C . SER A 1 87 ? 4.993 12.747 -0.691 1.00 92.00 87 SER A C 1
ATOM 640 O O . SER A 1 87 ? 5.805 13.611 -1.015 1.00 92.00 87 SER A O 1
ATOM 642 N N . GLU A 1 88 ? 5.267 11.844 0.258 1.00 91.00 88 GLU A N 1
ATOM 643 C CA . GLU A 1 88 ? 6.535 11.777 1.004 1.00 91.00 88 GLU A CA 1
ATOM 644 C C . GLU A 1 88 ? 7.663 11.015 0.272 1.00 91.00 88 GLU A C 1
ATOM 646 O O . GLU A 1 88 ? 8.807 10.996 0.729 1.00 91.00 88 GLU A O 1
ATOM 651 N N . GLY A 1 89 ? 7.369 10.357 -0.855 1.00 89.50 89 GLY A N 1
ATOM 652 C CA . GLY A 1 89 ? 8.340 9.573 -1.622 1.00 89.50 89 GLY A CA 1
ATOM 653 C C . GLY A 1 89 ? 9.029 10.35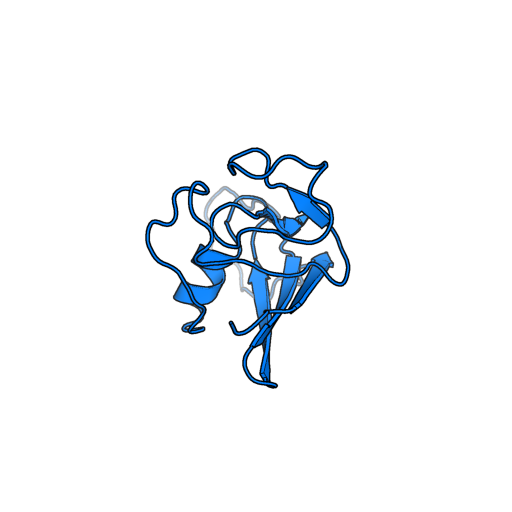6 -2.745 1.00 89.50 89 GLY A C 1
ATOM 654 O O . GLY A 1 89 ? 8.534 11.367 -3.229 1.00 89.50 89 GLY A O 1
ATOM 655 N N . MET A 1 90 ? 10.160 9.843 -3.243 1.00 90.94 90 MET A N 1
ATOM 656 C CA . MET A 1 90 ? 10.884 10.463 -4.366 1.00 90.94 90 MET A CA 1
ATOM 657 C C . MET A 1 90 ? 10.182 10.316 -5.724 1.00 90.94 90 MET A C 1
ATOM 659 O O . MET A 1 90 ? 10.531 11.011 -6.679 1.00 90.94 90 MET A O 1
ATOM 663 N N . LEU A 1 91 ? 9.259 9.356 -5.854 1.00 87.25 91 LEU A N 1
ATOM 664 C CA . LEU A 1 91 ? 8.534 9.132 -7.101 1.00 87.25 91 LEU A CA 1
ATOM 665 C C . LEU A 1 91 ? 7.405 10.151 -7.202 1.00 87.25 91 LEU A C 1
ATOM 667 O O . LEU A 1 91 ? 6.500 10.147 -6.375 1.00 87.25 91 LEU A O 1
ATOM 671 N N . SER A 1 92 ? 7.453 10.980 -8.241 1.00 78.56 92 SER A N 1
ATOM 672 C CA . SER A 1 92 ? 6.352 11.882 -8.570 1.00 78.56 92 SER A CA 1
ATOM 673 C C . SER A 1 92 ? 5.159 11.117 -9.147 1.00 78.56 92 SER A C 1
ATOM 675 O O . SER A 1 92 ? 5.320 10.055 -9.757 1.00 78.56 92 SER A O 1
ATOM 677 N N . ASP A 1 93 ? 3.966 11.702 -9.035 1.00 70.00 93 ASP A N 1
ATOM 678 C CA . ASP A 1 93 ? 2.699 11.115 -9.504 1.00 70.00 93 ASP A CA 1
ATOM 679 C C . ASP A 1 93 ? 2.694 10.766 -11.005 1.00 70.00 93 ASP A C 1
ATOM 681 O O . ASP A 1 93 ? 1.946 9.895 -11.451 1.00 70.00 93 ASP A O 1
ATOM 685 N N . ASN A 1 94 ? 3.585 11.394 -11.782 1.00 65.88 94 ASN A N 1
ATOM 686 C CA . ASN A 1 94 ? 3.779 11.145 -13.212 1.00 65.88 94 ASN A CA 1
ATOM 687 C C . ASN A 1 94 ? 4.415 9.773 -13.516 1.00 65.88 94 ASN A C 1
ATOM 689 O O . ASN A 1 94 ? 4.355 9.299 -14.651 1.00 65.88 94 ASN A O 1
ATOM 693 N N . VAL A 1 95 ? 5.003 9.102 -12.518 1.00 64.25 95 VAL A N 1
ATOM 694 C CA . VAL A 1 95 ? 5.455 7.706 -12.614 1.00 64.25 95 VAL A CA 1
ATOM 695 C C . VAL A 1 95 ? 4.298 6.802 -12.181 1.00 64.25 95 VAL A C 1
ATOM 697 O O . VAL A 1 95 ? 4.246 6.266 -11.076 1.00 64.25 95 VAL A O 1
ATOM 700 N N . VAL A 1 96 ? 3.320 6.653 -13.075 1.00 62.03 96 VAL A N 1
ATOM 701 C CA . VAL A 1 96 ? 2.003 6.066 -12.761 1.00 62.03 96 VAL A CA 1
ATOM 702 C C . VAL A 1 96 ? 2.079 4.587 -12.352 1.00 62.03 96 VAL A C 1
ATOM 704 O O . VAL A 1 96 ? 1.215 4.094 -11.636 1.00 62.03 96 VAL A O 1
ATOM 707 N N . VAL A 1 97 ? 3.113 3.856 -12.780 1.00 74.50 97 VAL A N 1
ATOM 708 C CA . VAL A 1 97 ? 3.116 2.385 -12.692 1.00 74.50 97 VAL A CA 1
ATOM 709 C C . VAL A 1 97 ? 3.532 1.857 -11.313 1.00 74.50 97 VAL A C 1
ATOM 711 O O . VAL A 1 97 ? 3.110 0.760 -10.944 1.00 74.50 97 VAL A O 1
ATOM 714 N N . TYR A 1 98 ? 4.332 2.609 -10.545 1.00 87.56 98 TYR A N 1
ATOM 715 C CA . TYR A 1 98 ? 4.924 2.109 -9.300 1.00 87.56 98 TYR A CA 1
ATOM 716 C C . TYR A 1 98 ? 4.691 3.019 -8.098 1.00 87.56 98 TYR A C 1
ATOM 718 O O . TYR A 1 98 ? 4.617 4.244 -8.200 1.00 87.56 98 TYR A O 1
ATOM 726 N N . ARG A 1 99 ? 4.616 2.373 -6.938 1.00 91.50 99 ARG A N 1
ATOM 727 C CA . ARG A 1 99 ? 4.592 2.970 -5.608 1.00 91.50 99 ARG A CA 1
ATOM 728 C C . ARG A 1 99 ? 5.682 2.329 -4.743 1.00 91.50 99 ARG A C 1
ATOM 730 O O . ARG A 1 99 ? 6.144 1.235 -5.047 1.00 91.50 99 ARG A O 1
ATOM 737 N N . LEU A 1 100 ? 6.125 3.007 -3.696 1.00 94.19 100 LEU A N 1
ATOM 738 C CA . LEU A 1 100 ? 7.066 2.546 -2.686 1.00 94.19 100 LEU A CA 1
ATOM 739 C C . LEU A 1 100 ? 6.276 2.273 -1.411 1.00 94.19 100 LEU A C 1
ATOM 741 O O . LEU A 1 100 ? 5.727 3.203 -0.819 1.00 94.19 100 LEU A O 1
ATOM 745 N N . LEU A 1 101 ? 6.245 1.019 -0.957 1.00 95.12 101 LEU A N 1
ATOM 746 C CA . LEU A 1 101 ? 5.465 0.637 0.229 1.00 95.12 101 LEU A CA 1
ATOM 747 C C . LEU A 1 101 ? 5.843 1.456 1.476 1.00 95.12 101 LEU A C 1
ATOM 749 O O . LEU A 1 101 ? 4.984 1.724 2.310 1.00 95.12 101 LEU A O 1
ATOM 753 N N . CYS A 1 102 ? 7.112 1.870 1.594 1.00 96.31 102 CYS A N 1
ATOM 754 C CA . CYS A 1 102 ? 7.613 2.662 2.725 1.00 96.31 102 CYS A CA 1
ATOM 755 C C . CYS A 1 102 ? 7.145 4.120 2.769 1.00 96.31 102 CYS A C 1
ATOM 757 O O . CYS A 1 102 ? 7.394 4.778 3.767 1.00 96.31 102 CYS A O 1
ATOM 759 N N . ALA A 1 103 ? 6.507 4.613 1.710 1.00 95.31 103 ALA A N 1
ATOM 760 C CA . ALA A 1 103 ? 5.978 5.971 1.638 1.00 95.31 103 ALA A CA 1
ATOM 761 C C . ALA A 1 103 ? 4.509 5.986 1.187 1.00 95.31 103 ALA A C 1
ATOM 763 O O . ALA A 1 103 ? 3.993 7.041 0.856 1.00 95.31 103 ALA A O 1
ATOM 764 N N . SER A 1 104 ? 3.852 4.821 1.105 1.00 95.06 104 SER A N 1
ATOM 765 C CA . SER A 1 104 ? 2.472 4.699 0.624 1.00 95.06 104 SER A CA 1
ATOM 766 C C . SER A 1 104 ? 1.499 4.599 1.792 1.00 95.06 104 SER A C 1
ATOM 768 O O . SER A 1 104 ? 1.575 3.643 2.568 1.00 95.06 104 SER A O 1
ATOM 770 N N . TYR A 1 105 ? 0.556 5.534 1.850 1.00 95.50 105 TYR A N 1
ATOM 771 C CA . TYR A 1 105 ? -0.555 5.580 2.799 1.00 95.50 105 TYR A CA 1
ATOM 772 C C . TYR A 1 105 ? -1.863 5.256 2.073 1.00 95.50 105 TYR A C 1
ATOM 774 O O . TYR A 1 105 ? -2.104 5.837 1.014 1.00 95.50 105 TYR A O 1
ATOM 782 N N . PRO A 1 106 ? -2.716 4.353 2.579 1.00 95.06 106 PRO A N 1
ATOM 783 C CA . PRO A 1 106 ? -3.950 3.986 1.886 1.00 95.06 106 PRO A CA 1
ATOM 784 C C . PRO A 1 106 ? -4.978 5.131 1.884 1.00 95.06 106 PRO A C 1
ATOM 786 O O . PRO A 1 106 ? -5.061 5.901 2.845 1.00 95.06 106 PRO A O 1
ATOM 789 N N . ARG A 1 107 ? -5.758 5.226 0.799 1.00 92.69 107 ARG A N 1
ATOM 790 C CA . ARG A 1 107 ? -6.870 6.169 0.605 1.00 92.69 107 ARG A CA 1
ATOM 791 C C . ARG A 1 107 ? -8.074 5.484 -0.041 1.00 92.69 107 ARG A C 1
ATOM 793 O O . ARG A 1 107 ? -7.890 4.403 -0.654 1.00 92.69 107 ARG A O 1
#

InterPro domains:
  IPR001041 2Fe-2S ferredoxin-type iron-sulfur binding domain [PF00111] (37-106)
  IPR001041 2Fe-2S ferredoxin-type iron-sulfur binding domain [PS51085] (31-107)
  IPR001041 2Fe-2S ferredoxin-type iron-sulfur binding domain [cd00207] (33-107)
  IPR012675 Beta-grasp domain superfamily [G3DSA:3.10.20.30] (18-107)
  IPR036010 2Fe-2S ferredoxin-like superfamily [SSF54292] (17-107)